Protein AF-A0A835FDY3-F1 (afdb_monomer_lite)

Organism: NCBI:txid1010633

InterPro domains:
  IPR011333 SKP1/BTB/POZ domain superfamily [G3DSA:3.30.710.10] (2-71)
  IPR045005 BTB/POZ and MATH domain-containing protein 1-6 [PTHR26379] (12-69)
  IPR056423 BPM/SPOP, BACK domain [PF24570] (45-80)

Foldseek 3Di:
DPPPQDPVNVLVVLLVQLLVCLVVVVVVSVVVSLVVVLVVDDPVCLVVQLVSCVVSVVVVSNVSSVVVVVVVVVVVVVPD

Radius of gyration: 14.25 Å; chains: 1; bounding box: 33×18×48 Å

Secondary structure (DSSP, 8-state):
------HHHHHHHHHHHHHHHHHTT-HHHHHHHHHHHHHH--TTTHHHHHHHHHHTT-HHHHHHHHHHHHHHHHHHHTT-

pLDDT: mean 76.33, std 12.0, range [40.84, 86.25]

Sequence (80 aa):
MGDDLDGDDYEDILWHLLAAADRYDVDRLNLMCQSILSKNLSMENVATTLALADHRNCDQLKEVCIEFIAMNDMNAFVAT

Structure (mmCIF, N/CA/C/O backbone):
data_AF-A0A835FDY3-F1
#
_entry.id   AF-A0A835FDY3-F1
#
loop_
_atom_site.group_PDB
_atom_site.id
_atom_site.type_symbol
_atom_site.label_atom_id
_atom_site.label_alt_id
_atom_site.label_comp_id
_atom_site.label_asym_id
_atom_site.label_entity_id
_atom_site.label_seq_id
_atom_site.pdbx_PDB_ins_code
_atom_site.Cartn_x
_atom_site.Cartn_y
_atom_site.Cartn_z
_atom_site.occupancy
_atom_site.B_iso_or_equiv
_atom_site.auth_seq_id
_atom_site.auth_comp_id
_atom_site.auth_asym_id
_atom_site.auth_atom_id
_atom_site.pdbx_PDB_model_num
ATOM 1 N N . MET A 1 1 ? 25.195 6.454 12.788 1.00 46.03 1 MET A N 1
ATOM 2 C CA . MET A 1 1 ? 24.613 5.346 12.019 1.00 46.03 1 MET A CA 1
ATOM 3 C C . MET A 1 1 ? 23.648 5.984 11.052 1.00 46.03 1 MET A C 1
ATOM 5 O O . MET A 1 1 ? 22.654 6.520 11.513 1.00 46.03 1 MET A O 1
ATOM 9 N N . GLY A 1 2 ? 24.031 6.104 9.781 1.00 53.47 2 GLY A N 1
ATOM 10 C CA . GLY A 1 2 ? 23.038 6.327 8.738 1.00 53.47 2 GLY A CA 1
ATOM 11 C C . GLY A 1 2 ? 22.362 4.982 8.558 1.00 53.47 2 GLY A C 1
ATOM 12 O O . GLY A 1 2 ? 23.053 4.002 8.293 1.00 53.47 2 GLY A O 1
ATOM 13 N N . ASP A 1 3 ? 21.073 4.907 8.854 1.00 56.75 3 ASP A N 1
ATOM 14 C CA . ASP A 1 3 ? 20.280 3.740 8.504 1.00 56.75 3 ASP A CA 1
ATOM 15 C C . ASP A 1 3 ? 20.088 3.820 6.984 1.00 56.75 3 ASP A C 1
ATOM 17 O O . ASP A 1 3 ? 19.105 4.376 6.497 1.00 56.75 3 ASP A O 1
ATOM 21 N N . ASP A 1 4 ? 21.109 3.381 6.243 1.00 58.88 4 ASP A N 1
ATOM 22 C CA . ASP A 1 4 ? 21.062 3.172 4.797 1.00 58.88 4 ASP A CA 1
ATOM 23 C C . ASP A 1 4 ? 20.126 1.978 4.548 1.00 58.88 4 ASP A C 1
ATOM 25 O O . ASP A 1 4 ? 20.568 0.855 4.319 1.00 58.88 4 ASP A O 1
ATOM 29 N N . LEU A 1 5 ? 18.823 2.205 4.730 1.00 57.91 5 LEU A N 1
ATOM 30 C CA . LEU A 1 5 ? 17.777 1.265 4.348 1.00 57.91 5 LEU A CA 1
ATOM 31 C C . LEU A 1 5 ? 17.793 1.207 2.823 1.00 57.91 5 LEU A C 1
ATOM 33 O O . LEU A 1 5 ? 17.555 2.225 2.166 1.00 57.91 5 LEU A O 1
ATOM 37 N N . ASP A 1 6 ? 18.137 0.041 2.282 1.00 66.19 6 ASP A N 1
ATOM 38 C CA . ASP A 1 6 ? 18.116 -0.192 0.843 1.00 66.19 6 ASP A CA 1
ATOM 39 C C . ASP A 1 6 ? 16.682 0.008 0.322 1.00 66.19 6 ASP A C 1
ATOM 41 O O . ASP A 1 6 ? 15.709 -0.103 1.078 1.00 66.19 6 ASP A O 1
ATOM 45 N N . GLY A 1 7 ? 16.530 0.358 -0.957 1.00 63.09 7 GLY A N 1
ATOM 46 C CA . GLY A 1 7 ? 15.221 0.713 -1.529 1.00 63.09 7 GLY A CA 1
ATOM 47 C C . GLY A 1 7 ? 14.144 -0.363 -1.322 1.00 63.09 7 GLY A C 1
ATOM 48 O O . GLY A 1 7 ? 12.972 -0.035 -1.138 1.00 63.09 7 GLY A O 1
ATOM 49 N N . ASP A 1 8 ? 14.562 -1.626 -1.269 1.00 65.44 8 ASP A N 1
ATOM 50 C CA . ASP A 1 8 ? 13.710 -2.799 -1.070 1.00 65.44 8 ASP A CA 1
ATOM 51 C C . ASP A 1 8 ? 13.200 -2.920 0.382 1.00 65.44 8 ASP A C 1
ATOM 53 O O . ASP A 1 8 ? 12.016 -3.176 0.611 1.00 65.44 8 ASP A O 1
ATOM 57 N N . ASP A 1 9 ? 14.050 -2.630 1.377 1.00 74.06 9 ASP A N 1
ATOM 58 C CA . ASP A 1 9 ? 13.665 -2.633 2.800 1.00 74.06 9 ASP A CA 1
ATOM 59 C C . ASP A 1 9 ? 12.620 -1.542 3.096 1.00 74.06 9 ASP A C 1
ATOM 61 O O . ASP A 1 9 ? 11.773 -1.677 3.986 1.00 74.06 9 ASP A O 1
ATOM 65 N N . TYR A 1 10 ? 12.657 -0.441 2.339 1.00 77.81 10 TYR A N 1
ATOM 66 C CA . TYR A 1 10 ? 11.685 0.638 2.469 1.00 77.81 10 TYR A CA 1
ATOM 67 C C . TYR A 1 10 ? 10.291 0.236 1.961 1.00 77.81 10 TYR A C 1
ATOM 69 O O . TYR A 1 10 ? 9.292 0.580 2.601 1.00 77.81 10 TYR A O 1
ATOM 77 N N . GLU A 1 11 ? 10.197 -0.520 0.861 1.00 76.44 11 GLU A N 1
ATOM 78 C CA . GLU A 1 11 ? 8.920 -1.069 0.384 1.00 76.44 11 GLU A CA 1
ATOM 79 C C . GLU A 1 11 ? 8.322 -2.052 1.397 1.00 76.44 11 GLU A C 1
ATOM 81 O O . GLU A 1 11 ? 7.138 -1.943 1.726 1.00 76.44 11 GLU A O 1
ATOM 86 N N . ASP A 1 12 ? 9.132 -2.940 1.973 1.00 81.44 12 ASP A N 1
ATOM 87 C CA . ASP A 1 12 ? 8.682 -3.889 2.999 1.00 81.44 12 ASP A CA 1
ATOM 88 C C . ASP A 1 12 ? 8.117 -3.181 4.241 1.00 81.44 12 ASP A C 1
ATOM 90 O O . ASP A 1 12 ? 7.050 -3.545 4.758 1.00 81.44 12 ASP A O 1
ATOM 94 N N . ILE A 1 13 ? 8.770 -2.103 4.688 1.00 84.50 13 ILE A N 1
ATOM 95 C CA . ILE A 1 13 ? 8.265 -1.267 5.783 1.00 84.50 13 ILE A CA 1
ATOM 96 C C . ILE A 1 13 ? 6.925 -0.624 5.406 1.00 84.50 13 ILE A C 1
ATOM 98 O O . ILE A 1 13 ? 6.009 -0.606 6.235 1.00 84.50 13 ILE A O 1
ATOM 102 N N . LEU A 1 14 ? 6.771 -0.120 4.177 1.00 84.12 14 LEU A N 1
ATOM 103 C CA . LEU A 1 14 ? 5.506 0.454 3.709 1.00 84.12 14 LEU A CA 1
ATOM 104 C C . LEU A 1 14 ? 4.389 -0.589 3.682 1.00 84.12 14 LEU A C 1
ATOM 106 O O . LEU A 1 14 ? 3.279 -0.284 4.116 1.00 84.12 14 LEU A O 1
ATOM 110 N N . TRP A 1 15 ? 4.665 -1.822 3.256 1.00 82.06 15 TRP A N 1
ATOM 111 C CA . TRP A 1 15 ? 3.687 -2.912 3.276 1.00 82.06 15 TRP A CA 1
ATOM 112 C C . TRP A 1 15 ? 3.270 -3.304 4.691 1.00 82.06 15 TRP A C 1
ATOM 114 O O . TRP A 1 15 ? 2.088 -3.554 4.950 1.00 82.06 15 TRP A O 1
ATOM 124 N N . HIS A 1 16 ? 4.213 -3.339 5.633 1.00 85.50 16 HIS A N 1
ATOM 125 C CA . HIS A 1 16 ? 3.907 -3.565 7.044 1.00 85.50 16 HIS A CA 1
ATOM 126 C C . HIS A 1 16 ? 3.090 -2.423 7.647 1.00 85.50 16 HIS A C 1
ATOM 128 O O . HIS A 1 16 ? 2.143 -2.670 8.400 1.00 85.50 16 HIS A O 1
ATOM 134 N N . LEU A 1 17 ? 3.410 -1.182 7.287 1.00 85.69 17 LEU A N 1
ATOM 135 C CA . LEU A 1 17 ? 2.694 -0.002 7.750 1.00 85.69 17 LEU A CA 1
ATOM 136 C C . LEU A 1 17 ? 1.278 0.061 7.173 1.00 85.69 17 LEU A C 1
ATOM 138 O O . LEU A 1 17 ? 0.345 0.373 7.907 1.00 85.69 17 LEU A O 1
ATOM 142 N N . LEU A 1 18 ? 1.107 -0.312 5.905 1.00 82.50 18 LEU A N 1
ATOM 143 C CA . LEU A 1 18 ? -0.183 -0.473 5.241 1.00 82.50 18 LEU A CA 1
ATOM 144 C C . LEU A 1 18 ? -1.030 -1.543 5.943 1.00 82.50 18 LEU A C 1
ATOM 146 O O . LEU A 1 18 ? -2.181 -1.295 6.282 1.00 82.50 18 LEU A O 1
ATOM 150 N N . ALA A 1 19 ? -0.444 -2.707 6.243 1.00 82.81 19 ALA A N 1
ATOM 151 C CA . ALA A 1 19 ? -1.125 -3.785 6.962 1.00 82.81 19 ALA A CA 1
ATOM 152 C C . ALA A 1 19 ? -1.535 -3.380 8.387 1.00 82.81 19 ALA A C 1
ATOM 154 O O . ALA A 1 19 ? -2.584 -3.796 8.881 1.00 82.81 19 ALA A O 1
ATOM 155 N N . ALA A 1 20 ? -0.716 -2.571 9.062 1.00 85.56 20 ALA A N 1
ATOM 156 C CA . ALA A 1 20 ? -1.083 -1.985 10.342 1.00 85.56 20 ALA A CA 1
ATOM 157 C C . ALA A 1 20 ? -2.204 -0.950 10.167 1.00 85.56 20 ALA A C 1
ATOM 159 O O . ALA A 1 20 ? -3.180 -0.995 10.905 1.00 85.56 20 ALA A O 1
ATOM 160 N N . ALA A 1 21 ? -2.099 -0.053 9.186 1.00 85.06 21 ALA A N 1
ATOM 161 C CA . ALA A 1 21 ? -3.107 0.966 8.912 1.00 85.06 21 ALA A CA 1
ATOM 162 C C . ALA A 1 21 ? -4.482 0.350 8.632 1.00 85.06 21 ALA A C 1
ATOM 164 O O . ALA A 1 21 ? -5.457 0.806 9.214 1.00 85.06 21 ALA A O 1
ATOM 165 N N . ASP A 1 22 ? -4.533 -0.710 7.823 1.00 79.75 22 ASP A N 1
ATOM 1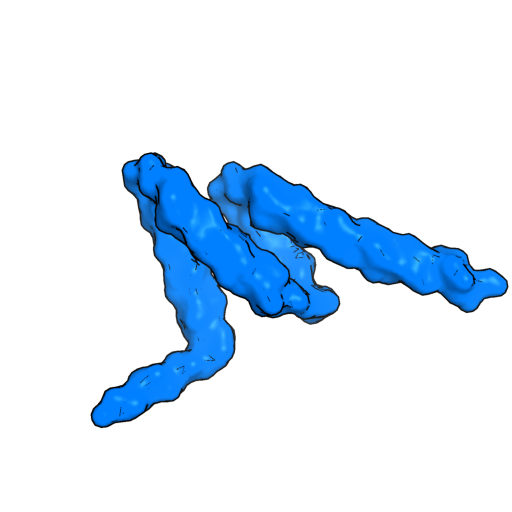66 C CA . ASP A 1 22 ? -5.741 -1.490 7.539 1.00 79.75 22 ASP A CA 1
ATOM 167 C C . ASP A 1 22 ? -6.312 -2.128 8.816 1.00 79.75 22 ASP A C 1
ATOM 169 O O . ASP A 1 22 ? -7.476 -1.948 9.163 1.00 79.75 22 ASP A O 1
ATOM 173 N N . ARG A 1 23 ? -5.457 -2.776 9.616 1.00 83.75 23 ARG A N 1
ATOM 174 C CA . ARG A 1 23 ? -5.867 -3.392 10.887 1.00 83.75 23 ARG A CA 1
ATOM 175 C C . ARG A 1 23 ? -6.392 -2.390 11.921 1.00 83.75 23 ARG A C 1
ATOM 177 O O . ARG A 1 23 ? -7.216 -2.761 12.758 1.00 83.75 23 ARG A O 1
ATOM 184 N N . TYR A 1 24 ? -5.853 -1.175 11.934 1.00 83.19 24 TYR A N 1
ATOM 185 C CA . TYR A 1 24 ? -6.200 -0.123 12.892 1.00 83.19 24 TYR A CA 1
ATOM 186 C C . TYR A 1 24 ? -7.182 0.914 12.327 1.00 83.19 24 TYR A C 1
ATOM 188 O O . TYR A 1 24 ? -7.474 1.880 13.030 1.00 83.19 24 TYR A O 1
ATOM 196 N N . ASP A 1 25 ? -7.682 0.720 11.103 1.00 79.75 25 ASP A N 1
ATOM 197 C CA . ASP A 1 25 ? -8.606 1.626 10.405 1.00 79.75 25 ASP A CA 1
ATOM 198 C C . ASP A 1 25 ? -8.085 3.079 10.339 1.00 79.75 25 ASP A C 1
ATOM 200 O O . ASP A 1 25 ? -8.790 4.064 10.559 1.00 79.75 25 ASP A O 1
ATOM 204 N N . VAL A 1 26 ? -6.775 3.230 10.103 1.00 85.06 26 VAL A N 1
ATOM 205 C CA . VAL A 1 26 ? -6.106 4.536 10.013 1.00 85.06 26 VAL A CA 1
ATOM 206 C C . VAL A 1 26 ? -6.015 4.957 8.549 1.00 85.06 26 VAL A C 1
ATOM 208 O O . VAL A 1 26 ? -4.941 4.927 7.941 1.00 85.06 26 VAL A O 1
ATOM 211 N N . ASP A 1 27 ? -7.137 5.411 7.991 1.00 79.69 27 ASP A N 1
ATOM 212 C CA . ASP A 1 27 ? -7.279 5.797 6.576 1.00 79.69 27 ASP A CA 1
ATOM 213 C C . ASP A 1 27 ? -6.156 6.705 6.067 1.00 79.69 27 ASP A C 1
ATOM 215 O O . ASP A 1 27 ? -5.582 6.508 4.998 1.00 79.69 27 ASP A O 1
ATOM 219 N N . ARG A 1 28 ? -5.789 7.714 6.860 1.00 83.19 28 ARG A N 1
ATOM 220 C CA . ARG A 1 28 ? -4.769 8.696 6.473 1.00 83.19 28 ARG A CA 1
ATOM 221 C C . ARG A 1 28 ? -3.379 8.077 6.326 1.00 83.19 28 ARG A C 1
ATOM 223 O O . ARG A 1 28 ? -2.600 8.529 5.490 1.00 83.19 28 ARG A O 1
ATOM 230 N N . LEU A 1 29 ? -3.062 7.068 7.135 1.00 83.25 29 LEU A N 1
ATOM 231 C CA . LEU A 1 29 ? -1.811 6.323 7.022 1.00 83.25 29 LEU A CA 1
ATOM 232 C C . LEU A 1 29 ? -1.855 5.392 5.809 1.00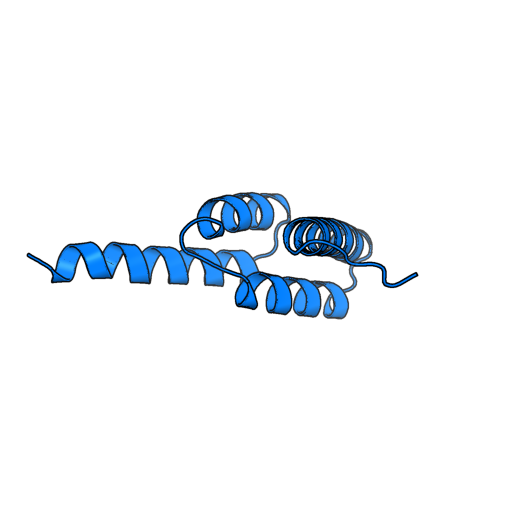 83.25 29 LEU A C 1
ATOM 234 O O . LEU A 1 29 ? -0.873 5.314 5.073 1.00 83.25 29 LEU A O 1
ATOM 238 N N . ASN A 1 30 ? -3.012 4.774 5.570 1.00 79.56 30 ASN A N 1
ATOM 239 C CA . ASN A 1 30 ? -3.263 3.915 4.421 1.00 79.56 30 ASN A CA 1
ATOM 240 C C . ASN A 1 30 ? -3.035 4.688 3.105 1.00 79.56 30 ASN A C 1
ATOM 242 O O . ASN A 1 30 ? -2.186 4.314 2.300 1.00 79.56 30 ASN A O 1
ATOM 246 N N . LEU A 1 31 ? -3.659 5.862 2.960 1.00 81.94 31 LEU A N 1
ATOM 247 C CA . LEU A 1 31 ? -3.496 6.747 1.799 1.00 81.94 31 LEU A CA 1
ATOM 248 C C . LEU A 1 31 ? -2.047 7.203 1.574 1.00 81.94 31 LEU A C 1
ATOM 250 O O . LEU A 1 31 ? -1.586 7.267 0.434 1.00 81.94 31 LEU A O 1
ATOM 254 N N . MET A 1 32 ? -1.308 7.523 2.643 1.00 84.56 32 MET A N 1
ATOM 255 C CA . MET A 1 32 ? 0.100 7.910 2.508 1.00 84.56 32 MET A CA 1
ATOM 256 C C . MET A 1 32 ? 0.958 6.745 2.016 1.00 84.56 32 MET A C 1
ATOM 258 O O . MET A 1 32 ? 1.747 6.939 1.094 1.00 84.56 32 MET A O 1
ATOM 262 N N . CYS A 1 33 ? 0.782 5.547 2.579 1.00 84.44 33 CYS A N 1
ATOM 263 C CA . CYS A 1 33 ? 1.528 4.363 2.150 1.00 84.44 33 CYS A CA 1
ATOM 264 C C . CYS A 1 33 ? 1.232 4.034 0.685 1.00 84.44 33 CYS A C 1
ATOM 266 O O . CYS A 1 33 ? 2.162 3.872 -0.100 1.00 84.44 33 CYS A O 1
ATOM 268 N N . GLN A 1 34 ? -0.047 4.039 0.294 1.00 81.81 34 GLN A N 1
ATOM 269 C CA . GLN A 1 34 ? -0.454 3.824 -1.095 1.00 81.81 34 GLN A CA 1
ATOM 270 C C . GLN A 1 34 ? 0.151 4.875 -2.032 1.00 81.81 34 GLN A C 1
ATOM 272 O O . GLN A 1 34 ? 0.690 4.522 -3.072 1.00 81.81 34 GLN A O 1
ATOM 277 N N . SER A 1 35 ? 0.157 6.158 -1.658 1.00 85.19 35 SER A N 1
ATOM 278 C CA . SER A 1 35 ? 0.770 7.208 -2.483 1.00 85.19 35 SER A CA 1
ATOM 279 C C . SER A 1 35 ? 2.277 7.017 -2.676 1.00 85.19 35 SER A C 1
ATOM 281 O O . SER A 1 35 ? 2.793 7.300 -3.757 1.00 85.19 35 SER A O 1
ATOM 283 N N . ILE A 1 36 ? 2.991 6.555 -1.647 1.00 84.19 36 ILE A N 1
ATOM 284 C CA . ILE A 1 36 ? 4.435 6.310 -1.727 1.00 84.19 36 ILE A CA 1
ATOM 285 C C . ILE A 1 36 ? 4.721 5.064 -2.575 1.00 84.19 36 ILE A C 1
ATOM 287 O O . ILE A 1 36 ? 5.586 5.124 -3.447 1.00 84.19 36 ILE A O 1
ATOM 291 N N . LEU A 1 37 ? 3.970 3.976 -2.377 1.00 82.81 37 LEU A N 1
ATOM 292 C CA . LEU A 1 37 ? 4.077 2.758 -3.186 1.00 82.81 37 LEU A CA 1
ATOM 293 C C . LEU A 1 37 ? 3.782 3.054 -4.661 1.00 82.81 37 LEU A C 1
ATOM 295 O O . LEU A 1 37 ? 4.580 2.707 -5.523 1.00 82.81 37 LEU A O 1
ATOM 299 N N . SER A 1 38 ? 2.723 3.817 -4.954 1.00 82.44 38 SER A N 1
ATOM 300 C CA . SER A 1 38 ? 2.392 4.248 -6.318 1.00 82.44 38 SER A CA 1
ATOM 301 C C . SER A 1 38 ? 3.499 5.060 -6.994 1.00 82.44 38 SER A C 1
ATOM 303 O O . SER A 1 38 ? 3.635 5.008 -8.211 1.00 82.44 38 SER A O 1
ATOM 305 N N . LYS A 1 39 ? 4.295 5.827 -6.236 1.00 82.06 39 LYS A N 1
ATOM 306 C CA . LYS A 1 39 ? 5.427 6.596 -6.785 1.00 82.06 39 LYS A CA 1
ATOM 307 C C . LYS A 1 39 ? 6.655 5.742 -7.079 1.00 82.06 39 LYS A C 1
ATOM 309 O O . LYS A 1 39 ? 7.457 6.146 -7.914 1.00 82.06 39 LYS A O 1
ATOM 314 N N . ASN A 1 40 ? 6.803 4.610 -6.394 1.00 81.12 40 ASN A N 1
ATOM 315 C CA . ASN A 1 40 ? 7.883 3.652 -6.631 1.00 81.12 40 ASN A CA 1
ATOM 316 C C . ASN A 1 40 ? 7.485 2.561 -7.638 1.00 81.12 40 ASN A C 1
ATOM 318 O O . ASN A 1 40 ? 8.295 1.692 -7.948 1.00 81.12 40 ASN A O 1
ATOM 322 N N . LEU A 1 41 ? 6.268 2.613 -8.195 1.00 82.00 41 LEU A N 1
ATOM 323 C CA . LEU A 1 41 ? 5.834 1.687 -9.236 1.00 82.00 41 LEU A CA 1
ATOM 324 C C . LEU A 1 41 ? 6.728 1.765 -10.484 1.00 82.00 41 LEU A C 1
ATOM 326 O O . LEU A 1 41 ? 6.978 2.825 -11.056 1.00 82.00 41 LEU A O 1
ATOM 330 N N . SER A 1 42 ? 7.150 0.591 -10.926 1.00 80.25 42 SER A N 1
ATOM 331 C CA . SER A 1 42 ? 7.987 0.281 -12.075 1.00 80.25 42 SER A CA 1
ATOM 332 C C . SER A 1 42 ? 7.391 -0.929 -12.801 1.00 80.25 42 SER A C 1
ATOM 334 O O . SER A 1 42 ? 6.637 -1.713 -12.225 1.00 80.25 42 SER A O 1
ATOM 336 N N . MET A 1 43 ? 7.743 -1.125 -14.072 1.00 78.06 43 MET A N 1
ATOM 337 C CA . MET A 1 43 ? 7.282 -2.280 -14.856 1.00 78.06 43 MET A CA 1
ATOM 338 C C . MET A 1 43 ? 7.639 -3.628 -14.210 1.00 78.06 43 MET A C 1
ATOM 340 O O . MET A 1 43 ? 6.899 -4.593 -14.374 1.00 78.06 43 MET A O 1
ATOM 344 N N . GLU A 1 44 ? 8.743 -3.693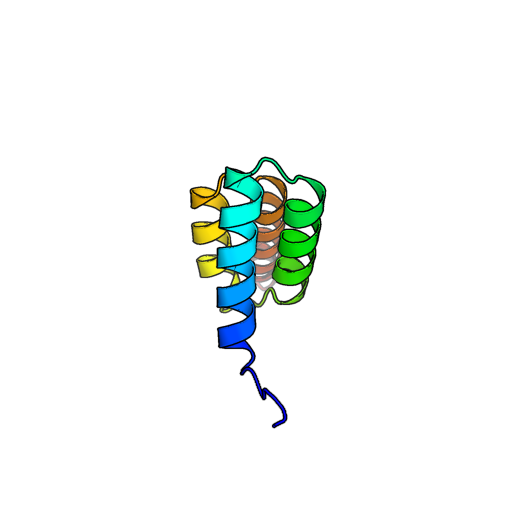 -13.463 1.00 79.12 44 GLU A N 1
ATOM 345 C CA . GLU A 1 44 ? 9.191 -4.925 -12.804 1.00 79.12 44 GLU A CA 1
ATOM 346 C C . GLU A 1 44 ? 8.449 -5.205 -11.487 1.00 79.12 44 GLU A C 1
ATOM 348 O O . GLU A 1 44 ? 8.194 -6.367 -11.171 1.00 79.12 44 GLU A O 1
ATOM 353 N N . ASN A 1 45 ? 8.052 -4.168 -10.737 1.00 79.38 45 ASN A N 1
ATOM 354 C CA . ASN A 1 45 ? 7.414 -4.332 -9.424 1.00 79.38 45 ASN A CA 1
ATOM 355 C C . ASN A 1 45 ? 5.880 -4.188 -9.455 1.00 79.38 45 ASN A C 1
ATOM 357 O O . ASN A 1 45 ? 5.221 -4.655 -8.529 1.00 79.38 45 ASN A O 1
ATOM 361 N N . VAL A 1 46 ? 5.281 -3.628 -10.520 1.00 84.50 46 VAL A N 1
ATOM 362 C CA . VAL A 1 46 ? 3.827 -3.376 -10.592 1.00 84.50 46 VAL A CA 1
ATOM 363 C C . VAL A 1 46 ? 2.993 -4.647 -10.437 1.00 84.50 46 VAL A C 1
ATOM 365 O O . VAL A 1 46 ? 1.937 -4.614 -9.810 1.00 84.50 46 VAL A O 1
ATOM 368 N N . ALA A 1 47 ? 3.477 -5.788 -10.936 1.00 83.25 47 ALA A N 1
ATOM 369 C CA . ALA A 1 47 ? 2.800 -7.072 -10.773 1.00 83.25 47 ALA A CA 1
ATOM 370 C C . ALA A 1 47 ? 2.789 -7.535 -9.304 1.00 83.25 47 ALA A C 1
ATOM 372 O O . ALA A 1 47 ? 1.753 -7.971 -8.796 1.00 83.25 47 ALA A O 1
ATOM 373 N N . THR A 1 48 ? 3.922 -7.398 -8.611 1.00 83.06 48 THR A N 1
ATOM 374 C CA . THR A 1 48 ? 4.061 -7.737 -7.188 1.00 83.06 48 THR A CA 1
ATOM 375 C C . THR A 1 48 ? 3.223 -6.794 -6.324 1.00 83.06 48 THR A C 1
ATOM 377 O O . THR A 1 48 ? 2.446 -7.252 -5.486 1.00 83.06 48 THR A O 1
ATOM 38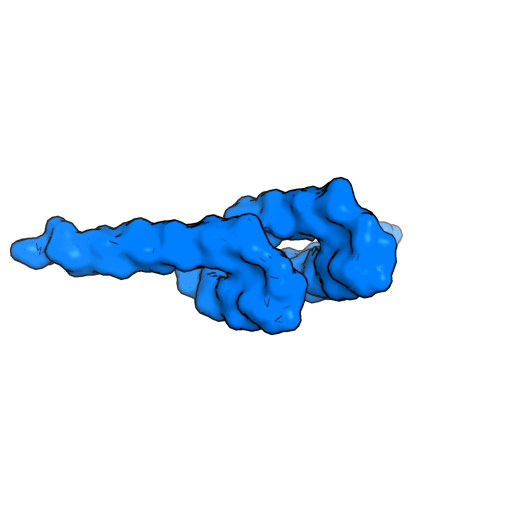0 N N . THR A 1 49 ? 3.299 -5.485 -6.581 1.00 83.56 49 THR A N 1
ATOM 381 C CA . THR A 1 49 ? 2.523 -4.457 -5.875 1.00 83.56 49 THR A CA 1
ATOM 382 C C . THR A 1 49 ? 1.022 -4.641 -6.072 1.00 83.56 49 THR A C 1
ATOM 384 O O . THR A 1 49 ? 0.269 -4.529 -5.106 1.00 83.56 49 THR A O 1
ATOM 387 N N . LEU A 1 50 ? 0.568 -5.009 -7.276 1.00 84.12 50 LEU A N 1
ATOM 388 C CA . LEU A 1 50 ? -0.839 -5.318 -7.535 1.00 84.12 50 LEU A CA 1
ATOM 389 C C . LEU A 1 50 ? -1.323 -6.520 -6.715 1.00 84.12 50 LEU A C 1
ATOM 391 O O . LEU A 1 50 ? -2.383 -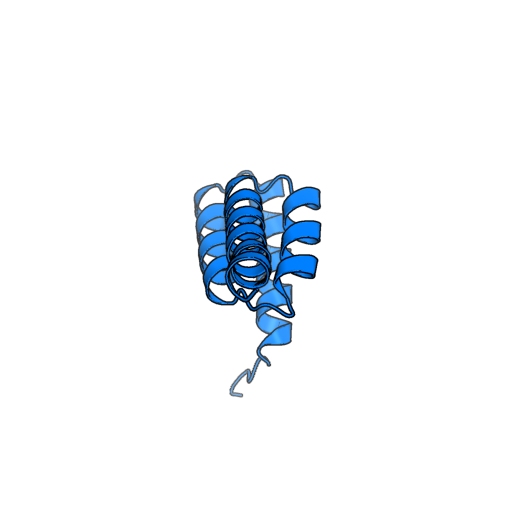6.448 -6.096 1.00 84.12 50 LEU A O 1
ATOM 395 N N . ALA A 1 51 ? -0.555 -7.613 -6.688 1.00 83.25 51 ALA A N 1
ATOM 396 C CA . ALA A 1 51 ? -0.919 -8.810 -5.930 1.00 83.25 51 ALA A CA 1
ATOM 397 C C . ALA A 1 51 ? -1.021 -8.522 -4.422 1.00 83.25 51 ALA A C 1
ATOM 399 O O . ALA A 1 51 ? -1.928 -9.009 -3.743 1.00 83.25 51 ALA A O 1
ATOM 400 N N . LEU A 1 52 ? -0.116 -7.692 -3.900 1.00 80.31 52 LEU A N 1
ATOM 401 C CA . LEU A 1 52 ? -0.127 -7.270 -2.502 1.00 80.31 52 LEU A CA 1
ATOM 402 C C . LEU A 1 52 ? -1.287 -6.309 -2.197 1.00 80.31 52 LEU A C 1
ATOM 404 O O . LEU A 1 52 ? -1.947 -6.469 -1.170 1.00 80.31 52 LEU A O 1
ATOM 408 N N . ALA A 1 53 ? -1.582 -5.358 -3.089 1.00 82.56 53 ALA A N 1
ATOM 409 C CA . ALA A 1 53 ? -2.711 -4.437 -2.949 1.00 82.56 53 ALA A CA 1
ATOM 410 C C . ALA A 1 53 ? -4.060 -5.174 -2.954 1.00 82.56 53 ALA A C 1
ATOM 412 O O . ALA A 1 53 ? -4.932 -4.864 -2.139 1.00 82.56 53 ALA A O 1
ATOM 413 N N . ASP A 1 54 ? -4.205 -6.184 -3.820 1.00 81.50 54 ASP A N 1
ATOM 414 C CA . ASP A 1 54 ? -5.394 -7.038 -3.897 1.00 81.50 54 ASP A CA 1
ATOM 415 C C . ASP A 1 54 ? -5.599 -7.838 -2.603 1.00 81.50 54 ASP A C 1
ATOM 417 O O . ASP A 1 54 ? -6.703 -7.896 -2.068 1.00 81.50 54 ASP A O 1
ATOM 421 N N . HIS A 1 55 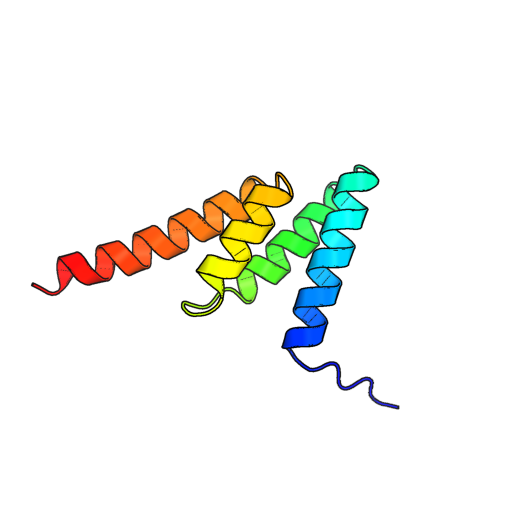? -4.517 -8.372 -2.026 1.00 76.75 55 HIS A N 1
ATOM 422 C CA . HIS A 1 55 ? -4.585 -9.095 -0.755 1.00 76.75 55 HIS A CA 1
ATOM 423 C C . HIS A 1 55 ? -4.952 -8.202 0.443 1.00 76.75 55 HIS A C 1
ATOM 425 O O . HIS A 1 55 ? -5.499 -8.685 1.434 1.00 76.75 55 HIS A O 1
ATOM 431 N N . ARG A 1 56 ? -4.630 -6.906 0.376 1.00 71.38 56 ARG A N 1
ATOM 432 C CA . ARG A 1 56 ? -4.814 -5.928 1.462 1.00 71.38 56 ARG A CA 1
ATOM 433 C C . ARG A 1 56 ? -6.050 -5.045 1.282 1.00 71.38 56 ARG A C 1
ATOM 435 O O . ARG A 1 56 ? -6.167 -4.048 1.982 1.00 71.38 56 ARG A O 1
ATOM 442 N N . ASN A 1 57 ? -6.931 -5.379 0.334 1.00 70.25 57 ASN A N 1
ATOM 443 C CA . ASN A 1 57 ? -8.158 -4.634 0.032 1.00 70.25 57 ASN A CA 1
ATOM 444 C C . ASN A 1 57 ? -7.920 -3.120 -0.185 1.00 70.25 57 ASN A C 1
ATOM 446 O O . ASN A 1 57 ? -8.754 -2.279 0.144 1.00 70.25 57 ASN A O 1
ATOM 450 N N . CYS A 1 58 ? -6.743 -2.774 -0.718 1.00 76.06 58 CYS A N 1
ATOM 451 C CA . CYS A 1 58 ? -6.313 -1.402 -0.962 1.00 76.06 58 CYS A CA 1
ATOM 452 C C . CYS A 1 58 ? -6.751 -0.970 -2.363 1.00 76.06 58 CYS A C 1
ATOM 454 O O . CYS A 1 58 ? -5.957 -0.964 -3.307 1.00 76.06 58 CYS A O 1
ATOM 456 N N . ASP A 1 59 ? -8.035 -0.634 -2.488 1.00 79.00 59 ASP A N 1
ATOM 457 C CA . ASP A 1 59 ? -8.703 -0.411 -3.775 1.00 79.00 59 ASP A CA 1
ATOM 458 C C . ASP A 1 59 ? -8.029 0.666 -4.640 1.00 79.00 59 ASP A C 1
ATOM 460 O O . ASP A 1 59 ? -7.881 0.484 -5.847 1.00 79.00 59 ASP A O 1
ATOM 464 N N . GLN A 1 60 ? -7.549 1.756 -4.034 1.00 79.94 60 GLN A N 1
ATOM 465 C CA . GLN A 1 60 ? -6.921 2.853 -4.774 1.00 79.94 60 GLN A CA 1
ATOM 466 C C . GLN A 1 60 ? -5.551 2.456 -5.351 1.00 79.94 60 GLN A C 1
ATOM 468 O O . GLN A 1 60 ? -5.275 2.719 -6.520 1.00 79.94 60 GLN A O 1
ATOM 473 N N . LEU A 1 61 ? -4.695 1.789 -4.571 1.00 82.19 61 LEU A N 1
ATOM 474 C CA . LEU A 1 61 ? -3.408 1.279 -5.060 1.00 82.19 61 LEU A CA 1
ATOM 475 C C . LEU A 1 61 ? -3.602 0.218 -6.151 1.00 82.19 61 LEU A C 1
ATOM 477 O O . LEU A 1 61 ? -2.870 0.203 -7.141 1.00 82.19 61 LEU A O 1
ATOM 481 N N . LYS A 1 62 ? -4.613 -0.642 -5.990 1.00 84.31 62 LYS A N 1
ATOM 482 C CA . LYS A 1 62 ? -4.993 -1.647 -6.984 1.00 84.31 62 LYS A CA 1
ATOM 483 C C . LYS A 1 62 ? -5.405 -1.001 -8.308 1.00 84.31 62 LYS A C 1
ATOM 485 O O . LYS A 1 62 ? -4.917 -1.424 -9.353 1.00 84.31 62 LYS A O 1
ATOM 490 N N . GLU A 1 63 ? -6.258 0.020 -8.273 1.00 84.94 63 GLU A N 1
ATOM 491 C CA . GLU A 1 63 ? -6.701 0.742 -9.472 1.00 84.94 63 GLU A CA 1
ATOM 492 C C . GLU A 1 63 ? -5.520 1.384 -10.211 1.00 84.94 63 GLU A C 1
ATOM 494 O O . GLU A 1 63 ? -5.368 1.170 -11.412 1.00 84.94 63 GLU A O 1
ATOM 499 N N . VAL A 1 64 ? -4.617 2.052 -9.482 1.00 85.12 64 VAL A N 1
ATOM 500 C CA . VAL A 1 64 ? -3.397 2.646 -10.057 1.00 85.12 64 VAL A CA 1
ATOM 501 C C . VAL A 1 64 ? -2.508 1.588 -10.716 1.00 85.12 64 VAL A C 1
ATOM 503 O O . VAL A 1 64 ? -1.993 1.809 -11.810 1.00 85.12 64 VAL A O 1
ATOM 506 N N . CYS A 1 65 ? -2.336 0.419 -10.092 1.00 86.25 65 CYS A N 1
ATOM 507 C CA . CYS A 1 65 ? -1.543 -0.664 -10.677 1.00 86.25 65 CYS A CA 1
ATOM 508 C C . CYS A 1 65 ? -2.188 -1.235 -11.949 1.00 86.25 65 CYS A C 1
ATOM 510 O O . CYS A 1 65 ? -1.489 -1.494 -12.928 1.00 86.25 65 CYS A O 1
ATOM 512 N N . ILE A 1 66 ? -3.513 -1.419 -11.954 1.00 85.56 66 ILE A N 1
ATOM 513 C CA . ILE A 1 66 ? -4.256 -1.900 -13.129 1.00 85.56 66 ILE A CA 1
ATOM 514 C C . ILE A 1 66 ? -4.156 -0.887 -14.270 1.00 85.56 66 ILE A C 1
ATOM 516 O O . ILE A 1 66 ? -3.894 -1.284 -15.404 1.00 85.56 66 ILE A O 1
ATOM 520 N N . GLU A 1 67 ? -4.323 0.406 -13.984 1.00 86.00 67 GLU A N 1
ATOM 521 C CA . GLU A 1 67 ? -4.191 1.474 -14.977 1.00 86.00 67 GLU A CA 1
ATOM 522 C C . GLU A 1 67 ? -2.769 1.518 -15.550 1.00 86.00 67 GLU A C 1
ATOM 524 O O . GLU A 1 67 ? -2.593 1.557 -16.768 1.00 86.00 67 GLU A O 1
ATOM 529 N N . PHE A 1 68 ? -1.749 1.405 -14.695 1.00 84.62 68 PHE A N 1
ATOM 530 C CA . PHE A 1 68 ? -0.355 1.356 -15.126 1.00 84.62 68 PHE A CA 1
ATOM 531 C C . PHE A 1 68 ? -0.075 0.154 -16.038 1.00 84.62 68 PHE A C 1
ATOM 533 O O . PHE A 1 68 ? 0.552 0.310 -17.088 1.00 84.62 68 PHE A O 1
ATOM 540 N N . ILE A 1 69 ? -0.557 -1.043 -15.681 1.00 83.38 69 ILE A N 1
ATOM 541 C CA . ILE A 1 69 ? -0.412 -2.240 -16.521 1.00 83.38 69 ILE A CA 1
ATOM 542 C C . ILE A 1 69 ? -1.157 -2.053 -17.843 1.00 83.38 69 ILE A C 1
ATOM 544 O O . ILE A 1 69 ? -0.571 -2.287 -18.894 1.00 83.38 69 ILE A O 1
ATOM 548 N N . ALA A 1 70 ? -2.403 -1.577 -17.816 1.00 83.81 70 ALA A N 1
ATOM 549 C CA . ALA A 1 70 ? -3.200 -1.353 -19.018 1.00 83.81 70 ALA A CA 1
ATOM 550 C C . ALA A 1 70 ? -2.545 -0.340 -19.971 1.00 83.81 70 ALA A C 1
ATOM 552 O O . ALA A 1 70 ? -2.540 -0.562 -21.178 1.00 83.81 70 ALA A O 1
ATOM 553 N N . MET A 1 71 ? -1.943 0.738 -19.457 1.00 80.38 71 MET A N 1
ATOM 554 C CA . MET A 1 71 ? -1.199 1.702 -20.277 1.00 80.38 71 MET A CA 1
ATOM 555 C C . MET A 1 71 ? 0.046 1.081 -20.923 1.00 80.38 71 MET A C 1
ATOM 557 O O . MET A 1 71 ? 0.329 1.355 -22.090 1.00 80.38 71 MET A O 1
ATOM 561 N N . ASN A 1 72 ? 0.782 0.237 -20.195 1.00 74.25 72 ASN A N 1
ATOM 562 C CA . ASN A 1 72 ? 1.965 -0.439 -20.734 1.00 74.25 72 ASN A CA 1
ATOM 563 C C . ASN A 1 72 ? 1.592 -1.538 -21.744 1.00 74.25 72 ASN A C 1
ATOM 565 O O . ASN A 1 72 ? 2.236 -1.650 -22.785 1.00 74.25 72 ASN A O 1
ATOM 569 N N . ASP A 1 73 ? 0.525 -2.295 -21.485 1.00 69.00 73 ASP A N 1
ATOM 570 C CA . ASP A 1 73 ? 0.011 -3.338 -22.381 1.00 69.00 73 ASP A CA 1
ATOM 571 C C . ASP A 1 73 ? -0.568 -2.722 -23.671 1.00 69.00 73 ASP A C 1
ATOM 573 O O . ASP A 1 73 ? -0.268 -3.158 -24.782 1.00 69.00 73 ASP A O 1
ATOM 577 N N . MET A 1 74 ? -1.289 -1.599 -23.560 1.00 58.88 74 MET A N 1
ATOM 578 C CA . MET A 1 74 ? -1.803 -0.854 -24.716 1.00 58.88 74 MET A CA 1
ATOM 579 C C . MET A 1 74 ? -0.679 -0.235 -25.566 1.00 58.88 74 MET A C 1
ATOM 581 O O . MET A 1 74 ? -0.815 -0.141 -26.789 1.00 58.88 74 MET A O 1
ATOM 585 N N . ASN A 1 75 ? 0.459 0.125 -24.959 1.00 53.72 75 ASN A N 1
ATOM 586 C CA . ASN A 1 75 ? 1.647 0.567 -25.695 1.00 53.72 75 ASN A CA 1
ATOM 587 C C . ASN A 1 75 ? 2.289 -0.565 -26.525 1.00 53.72 75 ASN A C 1
ATOM 589 O O . ASN A 1 75 ? 2.941 -0.289 -27.530 1.00 53.72 75 ASN A O 1
ATOM 593 N N . ALA A 1 76 ? 2.069 -1.837 -26.173 1.00 49.47 76 ALA A N 1
ATOM 594 C CA . ALA A 1 76 ? 2.488 -2.967 -27.004 1.00 49.47 76 ALA A CA 1
ATOM 595 C C . ALA A 1 76 ? 1.587 -3.153 -28.243 1.00 49.47 76 ALA A C 1
ATOM 597 O O . ALA A 1 76 ? 2.064 -3.597 -29.286 1.00 49.47 76 ALA A O 1
ATOM 598 N N . PHE A 1 77 ? 0.307 -2.767 -28.168 1.00 42.28 77 PHE A N 1
ATOM 599 C CA . PHE A 1 77 ? -0.631 -2.873 -29.293 1.00 42.28 77 PHE A CA 1
ATOM 600 C C . PHE A 1 77 ? -0.468 -1.753 -30.336 1.00 42.28 77 PHE A C 1
ATOM 602 O O . PHE A 1 77 ? -0.698 -1.983 -31.519 1.00 42.28 77 PHE A O 1
ATOM 609 N N . VAL A 1 78 ? -0.039 -0.549 -29.937 1.00 48.44 78 VAL A N 1
ATOM 610 C CA . VAL A 1 78 ? 0.124 0.597 -30.863 1.00 48.44 78 VAL A CA 1
ATOM 611 C C . VAL A 1 78 ? 1.445 0.578 -31.657 1.00 48.44 78 VAL A C 1
ATOM 613 O O . VAL A 1 78 ? 1.684 1.459 -32.480 1.00 48.44 78 VAL A O 1
ATOM 616 N N . ALA A 1 79 ? 2.305 -0.421 -31.433 1.00 40.84 79 ALA A N 1
ATOM 617 C CA . ALA A 1 79 ? 3.604 -0.571 -32.096 1.00 40.84 79 ALA A CA 1
ATOM 618 C C . ALA A 1 79 ? 3.610 -1.550 -33.296 1.00 40.84 79 ALA A C 1
ATOM 620 O O . ALA A 1 79 ? 4.688 -1.905 -33.773 1.00 40.84 79 ALA A O 1
ATOM 621 N N . THR A 1 80 ? 2.444 -1.994 -33.784 1.00 41.59 80 THR A N 1
ATOM 622 C CA . THR A 1 80 ? 2.307 -2.836 -34.996 1.00 41.59 80 THR A CA 1
ATOM 623 C C . THR A 1 80 ? 1.643 -2.061 -36.126 1.00 41.59 80 THR A C 1
ATOM 625 O O . THR A 1 80 ? 2.135 -2.171 -37.272 1.00 41.59 80 THR A O 1
#